Protein AF-A0A0B0PRH5-F1 (afdb_monomer_lite)

pLDDT: mean 79.66, std 18.29, range [41.34, 98.12]

Secondary structure (DSSP, 8-state):
--HHHHHHHHHHHHHHHHHHHHHTT-TT--HHHHHHHHHHHHT-S--TT----SS--------S-S-TTS----HHHHHHHHHHHHHHHHHHHHHHHHHHHHHHHHHHHHHHHHHHHHHHHHHHHHHHHHHHHHHHHHHHHHHHHHHHHHHHHHHHHHHHTSPP-

Foldseek 3Di:
DVPVVVVLVVQLVVQLVVVVVVCVVPVPDDPVVSSQVSCCVSVNHDDPDDDPPPDDDDDPDDPDDDDPPPPPDPPVRVVVVVVVVVVVVVVVVVVVVVVVVVVVVVVVVVVVVVVVVVVVVVVVVVVVVVVVVVVVVVVVVVVVVVVVVVVVVVVVVVVVPDDDD

Radius of gyration: 54.17 Å; chains: 1; bounding box: 124×25×140 Å

Sequence (165 aa):
MTSEAGEIMERLKEKKAEYEATASTDSSVNHEDINNRIINKVLGPERYGRVQFQGSGVTPTQYFGSSSQQYMPSGSQAQAEVQRLRDHLAQMQASTVEQIAEVQRKYEELQQQLLADAAEREAAAAMREAAAAAREAEQSRKYDELQLQLQQMMKMFQQSQQPPS

Structure (mmCIF, N/CA/C/O backbone):
data_AF-A0A0B0PRH5-F1
#
_entry.id   AF-A0A0B0PRH5-F1
#
loop_
_atom_site.group_PDB
_atom_site.id
_atom_site.type_symbol
_atom_site.label_atom_id
_atom_site.label_alt_id
_atom_site.label_comp_id
_atom_site.label_asym_id
_atom_site.label_entity_id
_atom_site.label_seq_id
_atom_site.pdbx_PDB_ins_code
_atom_site.Cartn_x
_atom_site.Cartn_y
_atom_site.Cartn_z
_atom_site.occupancy
_atom_site.B_iso_or_equiv
_atom_site.auth_seq_id
_atom_site.auth_comp_id
_atom_site.auth_asym_id
_atom_site.auth_atom_id
_atom_site.pdbx_PDB_model_num
ATOM 1 N N . MET A 1 1 ? 68.713 10.891 -42.786 1.00 51.22 1 MET A N 1
ATOM 2 C CA . MET A 1 1 ? 67.467 10.276 -42.271 1.00 51.22 1 MET A CA 1
ATOM 3 C C . MET A 1 1 ? 66.191 10.838 -42.922 1.00 51.22 1 MET A C 1
ATOM 5 O O . MET A 1 1 ? 65.131 10.299 -42.661 1.00 51.22 1 MET A O 1
ATOM 9 N N . THR A 1 2 ? 66.244 11.875 -43.776 1.00 53.38 2 THR A N 1
ATOM 10 C CA . THR A 1 2 ? 65.051 12.517 -44.385 1.00 53.38 2 THR A CA 1
ATOM 11 C C . THR A 1 2 ? 64.775 12.140 -45.849 1.00 53.38 2 THR A C 1
ATOM 13 O O . THR A 1 2 ? 63.692 12.435 -46.343 1.00 53.38 2 THR A O 1
ATOM 16 N N . SER A 1 3 ? 65.716 11.486 -46.544 1.00 65.94 3 SER A N 1
ATOM 17 C CA . SER A 1 3 ? 65.590 11.180 -47.983 1.00 65.94 3 SER A CA 1
ATOM 18 C C . SER A 1 3 ? 64.510 10.135 -48.283 1.00 65.94 3 SER A C 1
ATOM 20 O O . SER A 1 3 ? 63.739 10.305 -49.216 1.00 65.94 3 SER A O 1
ATOM 22 N N . GLU A 1 4 ? 64.412 9.087 -47.461 1.00 68.50 4 GLU A N 1
ATOM 23 C CA . GLU A 1 4 ? 63.502 7.954 -47.692 1.00 68.50 4 GLU A CA 1
ATOM 24 C C . GLU A 1 4 ? 62.030 8.334 -47.460 1.00 68.50 4 GLU A C 1
ATOM 26 O O . GLU A 1 4 ? 61.153 8.007 -48.256 1.00 68.50 4 GLU A O 1
ATOM 31 N N . ALA A 1 5 ? 61.753 9.121 -46.415 1.00 69.19 5 ALA A N 1
ATOM 32 C CA . ALA A 1 5 ? 60.414 9.655 -46.170 1.00 69.19 5 ALA A CA 1
ATOM 33 C C . ALA A 1 5 ? 59.981 10.667 -47.250 1.00 69.19 5 ALA A C 1
ATOM 35 O O . ALA A 1 5 ? 58.802 10.723 -47.601 1.00 69.19 5 ALA A O 1
ATOM 36 N N . GLY A 1 6 ? 60.928 11.446 -47.791 1.00 76.94 6 GLY A N 1
ATOM 37 C CA . GLY A 1 6 ? 60.679 12.363 -48.907 1.00 76.94 6 GLY A CA 1
ATOM 38 C C . GLY A 1 6 ? 60.303 11.626 -50.194 1.00 76.94 6 GLY A C 1
ATOM 39 O O . GLY A 1 6 ? 59.299 11.964 -50.817 1.00 76.94 6 GLY A O 1
ATOM 40 N N . GLU A 1 7 ? 61.039 10.566 -50.528 1.00 80.69 7 GLU A N 1
ATOM 41 C CA . GLU A 1 7 ? 60.797 9.734 -51.713 1.00 80.69 7 GLU A CA 1
ATOM 42 C C . GLU A 1 7 ? 59.443 9.005 -51.644 1.00 80.69 7 GLU A C 1
ATOM 44 O O . GLU A 1 7 ? 58.685 8.968 -52.615 1.00 80.69 7 GLU A O 1
ATOM 49 N N . ILE A 1 8 ? 59.070 8.488 -50.469 1.00 79.94 8 ILE A N 1
ATOM 50 C CA . ILE A 1 8 ? 57.752 7.870 -50.247 1.00 79.94 8 ILE A CA 1
ATOM 51 C C . ILE A 1 8 ? 56.623 8.893 -50.430 1.00 79.94 8 ILE A C 1
ATOM 53 O O . ILE A 1 8 ? 55.601 8.587 -51.051 1.00 79.94 8 ILE A O 1
ATOM 57 N N . MET A 1 9 ? 56.793 10.113 -49.915 1.00 82.00 9 MET A N 1
ATOM 58 C CA . MET A 1 9 ? 55.793 11.173 -50.052 1.00 82.00 9 MET A CA 1
ATOM 59 C C . MET A 1 9 ? 55.612 11.606 -51.513 1.00 82.00 9 MET A C 1
ATOM 61 O O . MET A 1 9 ? 54.488 11.883 -51.937 1.00 82.00 9 MET A O 1
ATOM 65 N N . GLU A 1 10 ? 56.694 11.636 -52.290 1.00 84.50 10 GLU A N 1
ATOM 66 C CA . GLU A 1 10 ? 56.662 11.945 -53.720 1.00 84.50 10 GLU A CA 1
ATOM 67 C C . GLU A 1 10 ? 55.928 10.854 -54.513 1.00 84.50 10 GLU A C 1
ATOM 69 O O . GLU A 1 10 ? 54.999 11.159 -55.262 1.00 84.50 10 GLU A O 1
ATOM 74 N N . ARG A 1 11 ? 56.212 9.574 -54.234 1.00 84.94 11 ARG A N 1
ATOM 75 C CA . ARG A 1 11 ? 55.516 8.428 -54.853 1.00 84.94 11 ARG A CA 1
ATOM 76 C C . ARG A 1 11 ? 54.023 8.375 -54.524 1.00 84.94 11 ARG A C 1
ATOM 78 O O . ARG A 1 11 ? 53.219 7.976 -55.368 1.00 84.94 11 ARG A O 1
ATOM 85 N N . LEU A 1 12 ? 53.628 8.777 -53.314 1.00 83.75 12 LEU A N 1
ATOM 86 C CA . LEU A 1 12 ? 52.215 8.897 -52.937 1.00 83.75 12 LEU A CA 1
ATOM 87 C C . LEU A 1 12 ? 51.513 10.011 -53.726 1.00 83.75 12 LEU A C 1
ATOM 89 O O . LEU A 1 12 ? 50.393 9.806 -54.194 1.00 83.75 12 LEU A O 1
ATOM 93 N N . LYS A 1 13 ? 52.165 11.168 -53.908 1.00 83.62 13 LYS A N 1
ATOM 94 C CA . LYS A 1 13 ? 51.623 12.284 -54.702 1.00 83.62 13 LYS A CA 1
ATOM 95 C C . LYS A 1 13 ? 51.498 11.929 -56.183 1.00 83.62 13 LYS A C 1
ATOM 97 O O . LYS A 1 13 ? 50.465 12.221 -56.780 1.00 83.62 13 LYS A O 1
ATOM 102 N N . GLU A 1 14 ? 52.499 11.262 -56.750 1.00 84.88 14 GLU A N 1
ATOM 103 C CA . GLU A 1 14 ? 52.479 10.797 -58.141 1.00 84.88 14 GLU A CA 1
ATOM 104 C C . GLU A 1 14 ? 51.341 9.792 -58.377 1.00 84.88 14 GLU A C 1
ATOM 106 O O . GLU A 1 14 ? 50.519 9.974 -59.276 1.00 84.88 14 GLU A O 1
ATOM 111 N N . LYS A 1 15 ? 51.210 8.777 -57.508 1.00 83.88 15 LYS A N 1
ATOM 112 C CA . LYS A 1 15 ? 50.121 7.794 -57.618 1.00 83.88 15 LYS A CA 1
ATOM 113 C C . LYS A 1 15 ? 48.742 8.411 -57.409 1.00 83.88 15 LYS A C 1
ATOM 115 O O . LYS A 1 15 ? 47.793 7.978 -58.056 1.00 83.88 15 LYS A O 1
ATOM 120 N N . LYS A 1 16 ? 48.613 9.430 -56.558 1.00 82.81 16 LYS A N 1
ATOM 121 C CA . LYS A 1 16 ? 47.354 10.169 -56.388 1.00 82.81 16 LYS A CA 1
ATOM 122 C C . LYS A 1 16 ? 46.905 10.840 -57.687 1.00 82.81 16 LYS A C 1
ATOM 124 O O . LYS A 1 16 ? 45.747 10.684 -58.056 1.00 82.81 16 LYS A O 1
ATOM 129 N N . ALA A 1 17 ? 47.818 11.485 -58.413 1.00 82.38 17 ALA A N 1
ATOM 130 C CA . ALA A 1 17 ? 47.504 12.108 -59.700 1.00 82.38 17 ALA A CA 1
ATOM 131 C C . ALA A 1 17 ? 47.090 11.079 -60.776 1.00 82.38 17 ALA A C 1
ATOM 133 O O . ALA A 1 17 ? 46.150 11.315 -61.532 1.00 82.38 17 ALA A O 1
ATOM 134 N N . GLU A 1 18 ? 47.740 9.911 -60.814 1.00 78.38 18 GLU A N 1
ATOM 135 C CA . GLU A 1 18 ? 47.406 8.812 -61.739 1.00 78.38 18 GLU A CA 1
ATOM 136 C C . GLU A 1 18 ? 46.006 8.221 -61.473 1.00 78.38 18 GLU A C 1
ATOM 138 O O . GLU A 1 18 ? 45.242 7.949 -62.403 1.00 78.38 18 GLU A O 1
ATOM 143 N N . TYR A 1 19 ? 45.636 8.048 -60.199 1.00 72.00 19 TYR A N 1
ATOM 144 C CA . TYR A 1 19 ? 44.322 7.520 -59.826 1.00 72.00 19 TYR A CA 1
ATOM 145 C C . TYR A 1 19 ? 43.194 8.558 -59.933 1.00 72.00 19 TYR A C 1
ATOM 147 O O . TYR A 1 19 ? 42.088 8.190 -60.317 1.00 72.00 19 TYR A O 1
ATOM 155 N N . GLU A 1 20 ? 43.447 9.845 -59.677 1.00 73.50 20 GLU A N 1
ATOM 156 C CA . GLU A 1 20 ? 42.459 10.915 -59.906 1.00 73.50 20 GLU A CA 1
ATOM 157 C C . GLU A 1 20 ? 42.105 11.055 -61.398 1.00 73.50 20 GLU A C 1
ATOM 159 O O . GLU A 1 20 ? 40.932 11.204 -61.744 1.00 73.50 20 GLU A O 1
ATOM 164 N N . ALA A 1 21 ? 43.085 10.904 -62.299 1.00 72.62 21 ALA A N 1
ATOM 165 C CA . ALA A 1 21 ? 42.848 10.926 -63.745 1.00 72.62 21 ALA A CA 1
ATOM 166 C C . ALA A 1 21 ? 41.985 9.741 -64.233 1.00 72.62 21 ALA A C 1
ATOM 168 O O . ALA A 1 21 ? 41.164 9.895 -65.139 1.00 72.62 21 ALA A O 1
ATOM 169 N N . THR A 1 22 ? 42.128 8.562 -63.617 1.00 65.06 22 THR A N 1
ATOM 170 C CA . THR A 1 22 ? 41.362 7.353 -63.984 1.00 65.06 22 THR A CA 1
ATOM 171 C C . THR A 1 22 ? 39.989 7.287 -63.313 1.00 65.06 22 THR A C 1
ATOM 173 O O . THR A 1 22 ? 39.023 6.885 -63.958 1.00 65.06 22 THR A O 1
ATOM 176 N N . ALA A 1 23 ? 39.854 7.769 -62.075 1.00 61.00 23 ALA A N 1
ATOM 177 C CA . ALA A 1 23 ? 38.562 7.929 -61.404 1.00 61.00 23 ALA A CA 1
ATOM 178 C C . ALA A 1 23 ? 37.658 8.955 -62.107 1.00 61.00 23 ALA A C 1
ATOM 180 O O . ALA A 1 23 ? 36.439 8.815 -62.094 1.00 61.00 23 ALA A O 1
ATOM 181 N N . SER A 1 24 ? 38.241 9.948 -62.792 1.00 60.00 24 SER A N 1
ATOM 182 C CA . SER A 1 24 ? 37.481 10.859 -63.658 1.00 60.00 24 SER A CA 1
ATOM 183 C C . SER A 1 24 ? 36.869 10.166 -64.888 1.00 60.00 24 SER A C 1
ATOM 185 O O . SER A 1 24 ? 35.995 10.753 -65.523 1.00 60.00 24 SER A O 1
ATOM 187 N N . THR A 1 25 ? 37.325 8.958 -65.248 1.00 62.91 25 THR A N 1
ATOM 188 C CA . THR A 1 25 ? 36.845 8.198 -66.418 1.00 62.91 25 THR A CA 1
ATOM 189 C C . THR A 1 25 ? 35.838 7.104 -66.037 1.00 62.91 25 THR A C 1
ATOM 191 O O . THR A 1 25 ? 34.958 6.796 -66.836 1.00 62.91 25 THR A O 1
ATOM 194 N N . ASP A 1 26 ? 35.926 6.542 -64.827 1.00 54.47 26 ASP A N 1
ATOM 195 C CA . ASP A 1 26 ? 35.078 5.436 -64.362 1.00 54.47 26 ASP A CA 1
ATOM 196 C C . ASP A 1 26 ? 34.272 5.877 -63.125 1.00 54.47 26 ASP A C 1
ATOM 198 O O . ASP A 1 26 ? 34.783 5.926 -62.005 1.00 54.47 26 ASP A O 1
ATOM 202 N N . SER A 1 27 ? 33.007 6.269 -63.325 1.00 57.69 27 SER A N 1
ATOM 203 C CA . SER A 1 27 ? 32.191 6.983 -62.323 1.00 57.69 27 SER A CA 1
ATOM 204 C C . SER A 1 27 ? 31.715 6.121 -61.140 1.00 57.69 27 SER A C 1
ATOM 206 O O . SER A 1 27 ? 30.794 6.518 -60.425 1.00 57.69 27 SER A O 1
ATOM 208 N N . SER A 1 28 ? 32.277 4.926 -60.956 1.00 58.56 28 SER A N 1
ATOM 209 C CA . SER A 1 28 ? 31.867 3.944 -59.945 1.00 58.56 28 SER A CA 1
ATOM 210 C C . SER A 1 28 ? 32.889 3.730 -58.826 1.00 58.56 28 SER A C 1
ATOM 212 O O . SER A 1 28 ? 32.718 2.821 -58.016 1.00 58.56 28 SER A O 1
ATOM 214 N N . VAL A 1 29 ? 33.961 4.524 -58.768 1.00 55.94 29 VAL A N 1
ATOM 215 C CA . VAL A 1 29 ? 35.004 4.381 -57.742 1.00 55.94 29 VAL A CA 1
ATOM 216 C C . VAL A 1 29 ? 34.806 5.427 -56.636 1.00 55.94 29 VAL A C 1
ATOM 218 O O . VAL A 1 29 ? 34.979 6.622 -56.869 1.00 55.94 29 VAL A O 1
ATOM 221 N N . ASN A 1 30 ? 34.452 4.981 -55.423 1.00 59.84 30 ASN A N 1
ATOM 222 C CA . ASN A 1 30 ? 34.337 5.835 -54.232 1.00 59.84 30 ASN A CA 1
ATOM 223 C C . ASN A 1 30 ? 35.686 6.497 -53.899 1.00 59.84 30 ASN A C 1
ATOM 225 O O . ASN A 1 30 ? 36.723 5.833 -53.852 1.00 59.84 30 ASN A O 1
ATOM 229 N N . HIS A 1 31 ? 35.676 7.805 -53.638 1.00 56.69 31 HIS A N 1
ATOM 230 C CA . HIS A 1 31 ? 36.891 8.594 -53.407 1.00 56.69 31 HIS A CA 1
ATOM 231 C C . HIS A 1 31 ? 37.656 8.168 -52.135 1.00 56.69 31 HIS A C 1
ATOM 233 O O . HIS A 1 31 ? 38.890 8.192 -52.132 1.00 56.69 31 HIS A O 1
ATOM 239 N N . GLU A 1 32 ? 36.968 7.711 -51.077 1.00 59.59 32 GLU A N 1
ATOM 240 C CA . GLU A 1 32 ? 37.616 7.168 -49.872 1.00 59.59 32 GLU A CA 1
ATOM 241 C C . GLU A 1 32 ? 38.418 5.875 -50.136 1.00 59.59 32 GLU A C 1
ATOM 243 O O . GLU A 1 32 ? 39.483 5.681 -49.540 1.00 59.59 32 GLU A O 1
ATOM 248 N N . ASP A 1 33 ? 37.984 5.022 -51.071 1.00 66.12 33 ASP A N 1
ATOM 249 C CA . ASP A 1 33 ? 38.682 3.771 -51.410 1.00 66.12 33 ASP A CA 1
ATOM 250 C C . ASP A 1 33 ? 39.988 4.023 -52.179 1.00 66.12 33 ASP A C 1
ATOM 252 O O . ASP A 1 33 ? 40.942 3.241 -52.089 1.00 66.12 33 ASP A O 1
ATOM 256 N N . ILE A 1 34 ? 40.070 5.144 -52.906 1.00 67.56 34 ILE A N 1
ATOM 257 C CA . ILE A 1 34 ? 41.241 5.522 -53.708 1.00 67.56 34 ILE A CA 1
ATOM 258 C C . ILE A 1 34 ? 42.449 5.791 -52.808 1.00 67.56 34 ILE A C 1
ATOM 260 O O . ILE A 1 34 ? 43.534 5.268 -53.067 1.00 67.56 34 ILE A O 1
ATOM 264 N N . ASN A 1 35 ? 42.270 6.535 -51.715 1.00 70.88 35 ASN A N 1
ATOM 265 C CA . ASN A 1 35 ? 43.364 6.843 -50.789 1.00 70.88 35 ASN A CA 1
ATOM 266 C C . ASN A 1 35 ? 43.909 5.575 -50.116 1.00 70.88 35 ASN A C 1
ATOM 268 O O . ASN A 1 35 ? 45.124 5.365 -50.082 1.00 70.88 35 ASN A O 1
ATOM 272 N N . ASN A 1 36 ? 43.023 4.678 -49.675 1.00 72.69 36 ASN A N 1
ATOM 273 C CA . ASN A 1 36 ? 43.408 3.393 -49.085 1.00 72.69 36 ASN A CA 1
ATOM 274 C C . ASN A 1 36 ? 44.137 2.496 -50.098 1.00 72.69 36 ASN A C 1
ATOM 276 O O . ASN A 1 36 ? 45.129 1.839 -49.772 1.00 72.69 36 ASN A O 1
ATOM 280 N N . ARG A 1 37 ? 43.702 2.506 -51.363 1.00 72.25 37 ARG A N 1
ATOM 281 C CA . ARG A 1 37 ? 44.371 1.789 -52.454 1.00 72.25 37 ARG A CA 1
ATOM 282 C C . ARG A 1 37 ? 45.760 2.353 -52.756 1.00 72.25 37 ARG A C 1
ATOM 284 O O . ARG A 1 37 ? 46.690 1.570 -52.954 1.00 72.25 37 ARG A O 1
ATOM 291 N N . ILE A 1 38 ? 45.914 3.678 -52.783 1.00 76.69 38 ILE A N 1
ATOM 292 C CA . ILE A 1 38 ? 47.203 4.351 -53.005 1.00 76.69 38 ILE A CA 1
ATOM 293 C C . ILE A 1 38 ? 48.181 3.996 -51.880 1.00 76.69 38 ILE A C 1
ATOM 295 O O . ILE A 1 38 ? 49.299 3.558 -52.161 1.00 76.69 38 ILE A O 1
ATOM 299 N N . ILE A 1 39 ? 47.739 4.098 -50.624 1.00 71.88 39 ILE A N 1
ATOM 300 C CA . ILE A 1 39 ? 48.533 3.744 -49.440 1.00 71.88 39 ILE A CA 1
ATOM 301 C C . ILE A 1 39 ? 48.978 2.281 -49.517 1.00 71.88 39 ILE A C 1
ATOM 303 O O . ILE A 1 39 ? 50.173 2.007 -49.449 1.00 71.88 39 ILE A O 1
ATOM 307 N N . ASN A 1 40 ? 48.066 1.347 -49.798 1.00 69.38 40 ASN A N 1
ATOM 308 C CA . ASN A 1 40 ? 48.409 -0.072 -49.919 1.00 69.38 40 ASN A CA 1
ATOM 309 C C . ASN A 1 40 ? 49.360 -0.381 -51.088 1.00 69.38 40 ASN A C 1
ATOM 311 O O . ASN A 1 40 ? 50.115 -1.353 -51.033 1.00 69.38 40 ASN A O 1
ATOM 315 N N . LYS A 1 41 ? 49.339 0.412 -52.166 1.00 75.50 41 LYS A N 1
ATOM 316 C CA . LYS A 1 41 ? 50.209 0.201 -53.332 1.00 75.50 41 LYS A CA 1
ATOM 317 C C . LYS A 1 41 ? 51.630 0.719 -53.106 1.00 75.50 41 LYS A C 1
ATOM 319 O O . LYS A 1 41 ? 52.564 0.130 -53.647 1.00 75.50 41 LYS A O 1
ATOM 324 N N . VAL A 1 42 ? 51.781 1.805 -52.346 1.00 76.06 42 VAL A N 1
ATOM 325 C CA . VAL A 1 42 ? 53.084 2.427 -52.061 1.00 76.06 42 VAL A CA 1
ATOM 326 C C . VAL A 1 42 ? 53.716 1.857 -50.789 1.00 76.06 42 VAL A C 1
ATOM 328 O O . VAL A 1 42 ? 54.894 1.513 -50.808 1.00 76.06 42 VAL A O 1
ATOM 331 N N . LEU A 1 43 ? 52.939 1.721 -49.712 1.00 74.06 43 LEU A N 1
ATOM 332 C CA . LEU A 1 43 ? 53.394 1.285 -48.384 1.00 74.06 43 LEU A CA 1
ATOM 333 C C . LEU A 1 43 ? 53.122 -0.203 -48.097 1.00 74.06 43 LEU A C 1
ATOM 335 O O . LEU A 1 43 ? 53.659 -0.755 -47.139 1.00 74.06 43 LEU A O 1
ATOM 339 N N . GLY A 1 44 ? 52.339 -0.872 -48.947 1.00 67.75 44 GLY A N 1
ATOM 340 C CA . GLY A 1 44 ? 51.907 -2.258 -48.754 1.00 67.75 44 GLY A CA 1
ATOM 341 C C . GLY A 1 44 ? 50.609 -2.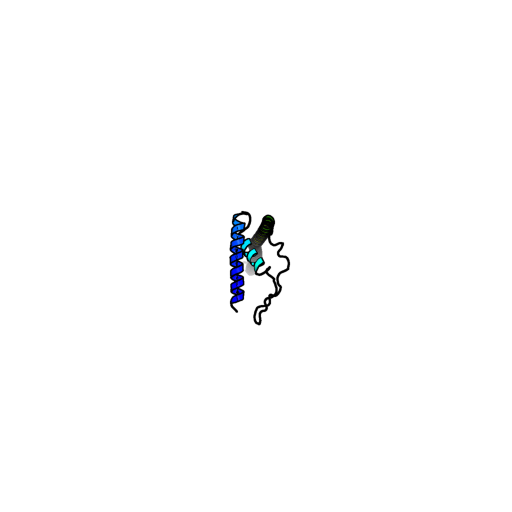368 -47.938 1.00 67.75 44 GLY A C 1
ATOM 342 O O . GLY A 1 44 ? 50.234 -1.413 -47.263 1.00 67.75 44 GLY A O 1
ATOM 343 N N . PRO A 1 45 ? 49.907 -3.521 -47.984 1.00 64.50 45 PRO A N 1
ATOM 344 C CA . PRO A 1 45 ? 48.723 -3.763 -47.161 1.00 64.50 45 PRO A CA 1
ATOM 345 C C . PRO A 1 45 ? 49.039 -3.566 -45.682 1.00 64.50 45 PRO A C 1
ATOM 347 O O . PRO A 1 45 ? 50.089 -4.032 -45.232 1.00 64.50 45 PRO A O 1
ATOM 350 N N . GLU A 1 46 ? 48.134 -2.937 -44.935 1.00 55.97 46 GLU A N 1
ATOM 351 C CA . GLU A 1 46 ? 48.275 -2.721 -43.495 1.00 55.97 46 GLU A CA 1
ATOM 352 C C . GLU A 1 46 ? 48.517 -4.060 -42.774 1.00 55.97 46 GLU A C 1
ATOM 354 O O . GLU A 1 46 ? 47.622 -4.886 -42.576 1.00 55.97 46 GLU A O 1
ATOM 359 N N . ARG A 1 47 ? 49.785 -4.332 -42.444 1.00 53.53 47 ARG A N 1
ATOM 360 C CA . ARG A 1 47 ? 50.185 -5.573 -41.783 1.00 53.53 47 ARG A CA 1
ATOM 361 C C . ARG A 1 47 ? 49.982 -5.399 -40.290 1.00 53.53 47 ARG A C 1
ATOM 363 O O . ARG A 1 47 ? 50.904 -5.016 -39.571 1.00 53.53 47 ARG A O 1
ATOM 370 N N . TYR A 1 48 ? 48.773 -5.704 -39.830 1.00 50.12 48 TYR A N 1
ATOM 371 C CA . TYR A 1 48 ? 48.496 -5.918 -38.414 1.00 50.12 48 TYR A CA 1
ATOM 372 C C . TYR A 1 48 ? 49.608 -6.782 -37.789 1.00 50.12 48 TYR A C 1
ATOM 374 O O . TYR A 1 48 ? 49.847 -7.910 -38.223 1.00 50.12 48 TYR A O 1
ATOM 382 N N . GLY A 1 49 ? 50.300 -6.249 -36.774 1.00 48.47 49 GLY A N 1
ATOM 383 C CA . GLY A 1 49 ? 51.097 -7.066 -35.855 1.00 48.47 49 GLY A CA 1
ATOM 384 C C . GLY A 1 49 ? 52.619 -6.901 -35.825 1.00 48.47 49 GLY A C 1
ATOM 385 O O . GLY A 1 49 ? 53.266 -7.767 -35.242 1.00 48.47 49 GLY A O 1
ATOM 386 N N . ARG A 1 50 ? 53.233 -5.833 -36.356 1.00 51.12 50 ARG A N 1
ATOM 387 C CA . ARG A 1 50 ? 54.614 -5.472 -35.954 1.00 51.12 50 ARG A CA 1
ATOM 388 C C . ARG A 1 50 ? 54.805 -3.963 -35.847 1.00 51.12 50 ARG A C 1
ATOM 390 O O . ARG A 1 50 ? 55.171 -3.315 -36.819 1.00 51.12 50 ARG A O 1
ATOM 397 N N . VAL A 1 51 ? 54.657 -3.437 -34.635 1.00 46.44 51 VAL A N 1
ATOM 398 C CA . VAL A 1 51 ? 55.368 -2.220 -34.237 1.00 46.44 51 VAL A CA 1
ATOM 399 C C . VAL A 1 51 ? 56.500 -2.656 -33.318 1.00 46.44 51 VAL A C 1
ATOM 401 O O . VAL A 1 51 ? 56.253 -3.190 -32.238 1.00 46.44 51 VAL A O 1
ATOM 404 N N . GLN A 1 52 ? 57.747 -2.480 -33.756 1.00 49.16 52 GLN A N 1
ATOM 405 C CA . GLN A 1 52 ? 58.882 -2.515 -32.839 1.00 49.16 52 GLN A CA 1
ATOM 406 C C . GLN A 1 52 ? 58.829 -1.232 -32.008 1.00 49.16 52 GLN A C 1
ATOM 408 O O . GLN A 1 52 ? 59.456 -0.235 -32.349 1.00 49.16 52 GLN A O 1
ATOM 413 N N . PHE A 1 53 ? 58.048 -1.233 -30.931 1.00 41.34 53 PHE A N 1
ATOM 414 C CA . PHE A 1 53 ? 58.264 -0.265 -29.867 1.00 41.34 53 PHE A CA 1
ATOM 415 C C . PHE A 1 53 ? 59.475 -0.754 -29.069 1.00 41.34 53 PHE A C 1
ATOM 417 O O . PHE A 1 53 ? 59.378 -1.720 -28.312 1.00 41.34 53 PHE A O 1
ATOM 424 N N . GLN A 1 54 ? 60.630 -0.099 -29.224 1.00 55.62 54 GLN A N 1
ATOM 425 C CA . GLN A 1 54 ? 61.563 -0.050 -28.102 1.00 55.62 54 GLN A CA 1
ATOM 426 C C . GLN A 1 54 ? 60.860 0.720 -26.980 1.00 55.62 54 GLN A C 1
ATOM 428 O O . GLN A 1 54 ? 60.798 1.940 -27.026 1.00 55.62 54 GLN A O 1
ATOM 433 N N . GLY A 1 55 ? 60.320 -0.016 -26.007 1.00 56.19 55 GLY A N 1
ATOM 434 C CA . GLY A 1 55 ? 59.947 0.492 -24.687 1.00 56.19 55 GLY A CA 1
ATOM 435 C C . GLY A 1 55 ? 58.687 1.367 -24.622 1.00 56.19 55 GLY A C 1
ATOM 436 O O . GLY A 1 55 ? 58.636 2.459 -25.167 1.00 56.19 55 GLY A O 1
ATOM 437 N N . SER A 1 56 ? 57.715 0.916 -23.822 1.00 55.47 56 SER A N 1
ATOM 438 C CA . SER A 1 56 ? 56.557 1.679 -23.317 1.00 55.47 56 SER A CA 1
ATOM 439 C C . SER A 1 56 ? 55.399 1.942 -24.296 1.00 55.47 56 SER A C 1
ATOM 441 O O . SER A 1 56 ? 55.068 3.083 -24.612 1.00 55.47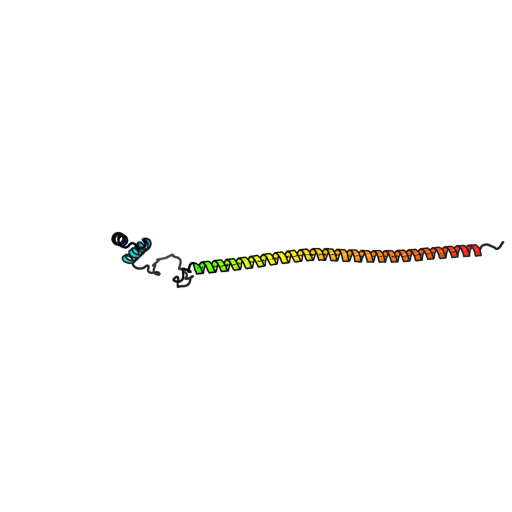 56 SER A O 1
ATOM 443 N N . GLY A 1 57 ? 54.692 0.875 -24.673 1.00 54.72 57 GLY A N 1
ATOM 444 C CA . GLY A 1 57 ? 53.331 0.937 -25.213 1.00 54.72 57 GLY A CA 1
ATOM 445 C C . GLY A 1 57 ? 52.496 -0.228 -24.678 1.00 54.72 57 GLY A C 1
ATOM 446 O O . GLY A 1 57 ? 53.026 -1.319 -24.473 1.00 54.72 57 GLY A O 1
ATOM 447 N N . VAL A 1 58 ? 51.214 0.019 -24.398 1.00 42.12 58 VAL A N 1
ATOM 448 C CA . VAL A 1 58 ? 50.289 -0.950 -23.788 1.00 42.12 58 VAL A CA 1
ATOM 449 C C . VAL A 1 58 ? 50.149 -2.171 -24.695 1.00 42.12 58 VAL A C 1
ATOM 451 O O . VAL A 1 58 ? 49.791 -2.039 -25.863 1.00 42.12 58 VAL A O 1
ATOM 454 N N . THR A 1 59 ? 50.421 -3.361 -24.161 1.00 49.91 59 THR A N 1
ATOM 455 C CA . THR A 1 59 ? 50.097 -4.638 -24.805 1.00 49.91 59 THR A CA 1
ATOM 456 C C . THR A 1 59 ? 48.609 -4.653 -25.150 1.00 49.91 59 THR A C 1
ATOM 458 O O . THR A 1 59 ? 47.796 -4.560 -24.226 1.00 49.91 59 THR A O 1
ATOM 461 N N . PRO A 1 60 ? 48.215 -4.791 -26.429 1.00 45.66 60 PRO A N 1
ATOM 462 C CA . PRO A 1 60 ? 46.826 -5.041 -26.771 1.00 45.66 60 PRO A CA 1
ATOM 463 C C . PRO A 1 60 ? 46.479 -6.442 -26.267 1.00 45.66 60 PRO A C 1
ATOM 465 O O . PRO A 1 60 ? 46.755 -7.450 -26.918 1.00 45.66 60 PRO A O 1
ATOM 468 N N . THR A 1 61 ? 45.935 -6.517 -25.056 1.00 47.19 61 THR A N 1
ATOM 469 C CA . THR A 1 61 ? 45.288 -7.722 -24.554 1.00 47.19 61 THR A CA 1
ATOM 470 C C . THR A 1 61 ? 44.203 -8.085 -25.556 1.00 47.19 61 THR A C 1
ATOM 472 O O . THR A 1 61 ? 43.324 -7.276 -25.853 1.00 47.19 61 THR A O 1
ATOM 475 N N . GLN A 1 62 ? 44.286 -9.290 -26.114 1.00 53.00 62 GLN A N 1
ATOM 476 C CA . GLN A 1 62 ? 43.224 -9.837 -26.944 1.00 53.00 62 GLN A CA 1
ATOM 477 C C . GLN A 1 62 ? 41.957 -9.947 -26.098 1.00 53.00 62 GLN A C 1
ATOM 479 O O . GLN A 1 62 ? 41.816 -10.853 -25.280 1.00 53.00 62 GLN A O 1
ATOM 484 N N . TYR A 1 63 ? 41.042 -9.004 -26.287 1.00 45.50 63 TYR A N 1
ATOM 485 C CA . TYR A 1 63 ? 39.686 -9.099 -25.775 1.00 45.50 63 TYR A CA 1
ATOM 486 C C . TYR A 1 63 ? 38.719 -8.467 -26.774 1.00 45.50 63 TYR A C 1
ATOM 488 O O . TYR A 1 63 ? 38.193 -7.387 -26.547 1.00 45.50 63 TYR A O 1
ATOM 496 N N . PHE A 1 64 ? 38.559 -9.114 -27.927 1.00 45.22 64 PHE A N 1
ATOM 497 C CA . PHE A 1 64 ? 37.259 -9.394 -28.542 1.00 45.22 64 PHE A CA 1
ATOM 498 C C . PHE A 1 64 ? 37.476 -10.297 -29.763 1.00 45.22 64 PHE A C 1
ATOM 500 O O . PHE A 1 64 ? 38.464 -10.162 -30.483 1.00 45.22 64 PHE A O 1
ATOM 507 N N . GLY A 1 65 ? 36.586 -11.274 -29.926 1.00 48.19 65 GLY A N 1
ATOM 508 C CA . GLY A 1 65 ? 36.727 -12.409 -30.831 1.00 48.19 65 GLY A CA 1
ATOM 509 C C . GLY A 1 65 ? 37.001 -12.047 -32.290 1.00 48.19 65 GLY A C 1
ATOM 510 O O . GLY A 1 65 ? 36.474 -11.090 -32.850 1.00 48.19 65 GLY A O 1
ATOM 511 N N . SER A 1 66 ? 37.831 -12.878 -32.909 1.00 48.56 66 SER A N 1
ATOM 512 C CA . SER A 1 66 ? 38.064 -12.930 -34.344 1.00 48.56 66 SER A CA 1
ATOM 513 C C . SER A 1 66 ? 36.753 -13.064 -35.141 1.00 48.56 66 SER A C 1
ATOM 515 O O . SER A 1 66 ? 35.833 -13.756 -34.712 1.00 48.56 66 SER A O 1
ATOM 517 N N . SER A 1 67 ? 36.747 -12.474 -36.347 1.00 44.34 67 SER A N 1
ATOM 518 C CA . SER A 1 67 ? 35.699 -12.457 -37.396 1.00 44.34 67 SER A CA 1
ATOM 519 C C . SER A 1 67 ? 34.698 -11.281 -37.422 1.00 44.34 67 SER A C 1
ATOM 521 O O . SER A 1 67 ? 33.489 -11.458 -37.524 1.00 44.34 67 SER A O 1
ATOM 523 N N . SER A 1 68 ? 35.197 -10.045 -37.537 1.00 54.12 68 SER A N 1
ATOM 524 C CA . SER A 1 68 ? 34.401 -8.895 -38.025 1.00 54.12 68 SER A CA 1
ATOM 525 C C . SER A 1 68 ? 34.089 -8.948 -39.536 1.00 54.12 68 SER A C 1
ATOM 527 O O . SER A 1 68 ? 34.201 -7.941 -40.227 1.00 54.12 68 SER A O 1
ATOM 529 N N . GLN A 1 69 ? 33.692 -10.103 -40.078 1.00 48.59 69 GLN A N 1
ATOM 530 C CA . GLN A 1 69 ? 33.013 -10.168 -41.388 1.00 48.59 69 GLN A CA 1
ATOM 531 C C . GLN A 1 69 ? 31.504 -10.434 -41.267 1.00 48.59 69 GLN A C 1
ATOM 533 O O . GLN A 1 69 ? 30.814 -10.529 -42.274 1.00 48.59 69 GLN A O 1
ATOM 538 N N . GLN A 1 70 ? 30.961 -10.445 -40.047 1.00 51.72 70 GLN A N 1
ATOM 539 C CA . GLN A 1 70 ? 29.516 -10.391 -39.794 1.00 51.72 70 GLN A CA 1
ATOM 540 C C . GLN A 1 70 ? 29.109 -9.143 -39.001 1.00 51.72 70 GLN A C 1
ATOM 542 O O . GLN A 1 70 ? 28.225 -9.194 -38.154 1.00 51.72 70 GLN A O 1
ATOM 547 N N . TYR A 1 71 ? 29.733 -7.995 -39.281 1.00 52.28 71 TYR A N 1
ATOM 548 C CA . TYR A 1 71 ? 29.291 -6.714 -38.722 1.00 52.28 71 TYR A CA 1
ATOM 549 C C . TYR A 1 71 ? 28.739 -5.785 -39.801 1.00 52.28 71 TYR A C 1
ATOM 551 O O . TYR A 1 71 ? 29.239 -4.694 -40.039 1.00 52.28 71 TYR A O 1
ATOM 559 N N . MET A 1 72 ? 27.691 -6.262 -40.462 1.00 59.09 72 MET A N 1
ATOM 560 C CA . MET A 1 72 ? 26.554 -5.434 -40.844 1.00 59.09 72 MET A CA 1
ATOM 561 C C . MET A 1 72 ? 25.328 -6.321 -40.629 1.00 59.09 72 MET A C 1
ATOM 563 O O . MET A 1 72 ? 25.029 -7.138 -41.505 1.00 59.09 72 MET A O 1
ATOM 567 N N . PRO A 1 73 ? 24.636 -6.257 -39.474 1.00 55.12 73 PRO A N 1
ATOM 568 C CA . PRO A 1 73 ? 23.311 -6.851 -39.413 1.00 55.12 73 PRO A CA 1
ATOM 569 C C . PRO A 1 73 ? 22.510 -6.196 -40.538 1.00 55.12 73 PRO A C 1
ATOM 571 O O . PRO A 1 73 ? 22.514 -4.970 -40.679 1.00 55.12 73 PRO A O 1
ATOM 574 N N . SER A 1 74 ? 21.878 -7.002 -41.392 1.00 64.12 74 SER A N 1
ATOM 575 C CA . SER A 1 74 ? 20.977 -6.454 -42.411 1.00 64.12 74 SER A CA 1
ATOM 576 C C . SER A 1 74 ? 19.984 -5.525 -41.709 1.00 64.12 74 SER A C 1
ATOM 578 O O . SER A 1 74 ? 19.574 -5.831 -40.589 1.00 64.12 74 SER A O 1
ATOM 580 N N . GLY A 1 75 ? 19.597 -4.395 -42.311 1.00 67.25 75 GLY A N 1
ATOM 581 C CA . GLY A 1 75 ? 18.721 -3.416 -41.641 1.00 67.25 75 GLY A CA 1
ATOM 582 C C . GLY A 1 75 ? 17.463 -4.046 -41.015 1.00 67.25 75 GLY A C 1
ATOM 583 O O . GLY A 1 75 ? 17.038 -3.639 -39.936 1.00 67.25 75 GLY A O 1
ATOM 584 N N . SER A 1 76 ? 16.958 -5.123 -41.626 1.00 74.62 76 SER A N 1
ATOM 585 C CA . SER A 1 76 ? 15.875 -5.977 -41.125 1.00 74.62 76 SER A CA 1
ATOM 586 C C . SER A 1 76 ? 16.189 -6.726 -39.818 1.00 74.62 76 SER A C 1
ATOM 588 O O . SER A 1 76 ? 15.314 -6.846 -38.963 1.00 74.62 76 SER A O 1
ATOM 590 N N . GLN A 1 77 ? 17.418 -7.209 -39.622 1.00 79.00 77 GLN A N 1
ATOM 591 C CA . GLN A 1 77 ? 17.855 -7.891 -38.399 1.00 79.00 77 GLN A CA 1
ATOM 592 C C . GLN A 1 77 ? 17.951 -6.914 -37.222 1.00 79.00 77 GLN A C 1
ATOM 594 O O . GLN A 1 77 ? 17.421 -7.196 -36.149 1.00 79.00 77 GLN A O 1
ATOM 599 N N . ALA A 1 78 ? 18.544 -5.737 -37.441 1.00 80.50 78 ALA A N 1
ATOM 600 C CA . ALA A 1 78 ? 18.604 -4.689 -36.422 1.00 80.50 78 ALA A CA 1
ATOM 601 C C . ALA A 1 78 ? 17.194 -4.220 -36.008 1.00 80.50 78 ALA A C 1
ATOM 603 O O . ALA A 1 78 ? 16.918 -4.006 -34.829 1.00 80.50 78 ALA A O 1
ATOM 604 N N . GLN A 1 79 ? 16.265 -4.121 -36.964 1.00 85.56 79 GLN A N 1
ATOM 605 C CA . GLN A 1 79 ? 14.867 -3.770 -36.694 1.00 85.56 79 GLN A CA 1
ATOM 606 C C . GLN A 1 79 ? 14.123 -4.855 -35.902 1.00 85.56 79 GLN A C 1
ATOM 608 O O . GLN A 1 79 ? 13.376 -4.526 -34.980 1.00 85.56 79 GLN A O 1
ATOM 613 N N . ALA A 1 80 ? 14.347 -6.137 -36.206 1.00 89.00 80 ALA A N 1
ATOM 614 C CA . ALA A 1 80 ? 13.741 -7.245 -35.468 1.00 89.00 80 ALA A CA 1
ATOM 615 C C . ALA A 1 80 ? 14.214 -7.303 -34.003 1.00 89.00 80 ALA A C 1
ATOM 617 O O . ALA A 1 80 ? 13.415 -7.576 -33.107 1.00 89.00 80 ALA A O 1
ATOM 618 N N . GLU A 1 81 ? 15.489 -7.010 -33.738 1.00 89.69 81 GLU A N 1
ATOM 619 C CA . GLU A 1 81 ? 16.030 -6.944 -32.374 1.00 89.69 81 GLU A CA 1
ATOM 620 C C . GLU A 1 81 ? 15.473 -5.755 -31.585 1.00 89.69 81 GLU A C 1
ATOM 622 O O . GLU A 1 81 ? 15.043 -5.928 -30.444 1.00 89.69 81 GLU A O 1
ATOM 627 N N . VAL A 1 82 ? 15.381 -4.572 -32.203 1.00 93.06 82 VAL A N 1
ATOM 628 C CA . VAL A 1 82 ? 14.727 -3.405 -31.585 1.00 93.06 82 VAL A CA 1
ATOM 629 C C . VAL A 1 82 ? 13.269 -3.713 -31.244 1.00 93.06 82 VAL A C 1
ATOM 631 O O . VAL A 1 82 ? 12.802 -3.328 -30.173 1.00 93.06 82 VAL A O 1
ATOM 634 N N . GLN A 1 83 ? 12.551 -4.430 -32.114 1.00 94.44 83 GLN A N 1
ATOM 635 C CA . GLN A 1 83 ? 11.168 -4.808 -31.839 1.00 94.44 83 GLN A CA 1
ATOM 636 C C . GLN A 1 83 ? 11.066 -5.794 -30.669 1.00 94.44 83 GLN A C 1
ATOM 638 O O . GLN A 1 83 ? 10.288 -5.555 -29.753 1.00 94.44 83 GLN A O 1
ATOM 643 N N . ARG A 1 84 ? 11.914 -6.829 -30.620 1.00 95.19 84 ARG A N 1
ATOM 644 C CA . ARG A 1 84 ? 11.955 -7.764 -29.481 1.00 95.19 84 ARG A CA 1
ATOM 645 C C . ARG A 1 84 ? 12.255 -7.065 -28.157 1.00 95.19 84 ARG A C 1
ATOM 647 O O . ARG A 1 84 ? 11.657 -7.401 -27.139 1.00 95.19 84 ARG A O 1
ATOM 654 N N . LEU A 1 85 ? 13.162 -6.090 -28.164 1.00 96.69 85 LEU A N 1
ATOM 655 C CA . LEU A 1 85 ? 13.473 -5.296 -26.975 1.00 96.69 85 LEU A CA 1
ATOM 656 C C . LEU A 1 85 ? 12.288 -4.430 -26.541 1.00 96.69 85 LEU A C 1
ATOM 658 O O . LEU A 1 85 ? 12.024 -4.324 -25.346 1.00 96.69 85 LEU A O 1
ATOM 662 N N . ARG A 1 86 ? 11.550 -3.843 -27.491 1.00 96.75 86 ARG A N 1
ATOM 663 C CA . ARG A 1 86 ? 10.315 -3.101 -27.194 1.00 96.75 86 ARG A CA 1
ATOM 664 C C . ARG A 1 86 ? 9.247 -4.003 -26.595 1.00 96.75 86 ARG A C 1
ATOM 666 O O . ARG A 1 86 ? 8.649 -3.622 -25.595 1.00 96.75 86 ARG A O 1
ATOM 673 N N . ASP A 1 87 ? 9.048 -5.187 -27.162 1.00 97.56 87 ASP A N 1
ATOM 674 C CA . ASP A 1 87 ? 8.060 -6.146 -26.667 1.00 97.56 87 ASP A CA 1
ATOM 675 C C . ASP A 1 87 ? 8.427 -6.615 -25.250 1.00 97.56 87 ASP A C 1
ATOM 6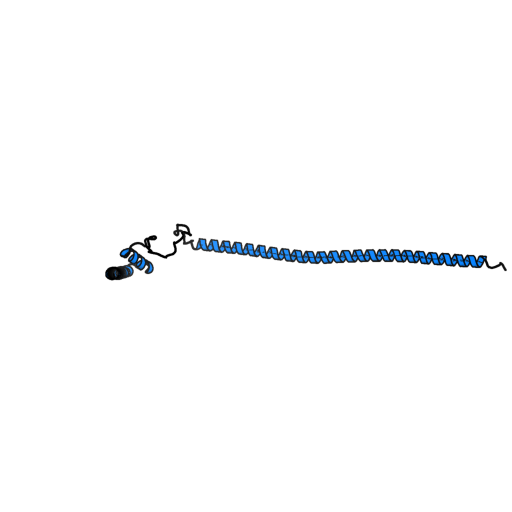77 O O . ASP A 1 87 ? 7.575 -6.663 -24.363 1.00 97.56 87 ASP A O 1
ATOM 681 N N . HIS A 1 88 ? 9.714 -6.871 -24.996 1.00 97.44 88 HIS A N 1
ATOM 682 C CA . HIS A 1 88 ? 10.197 -7.222 -23.663 1.00 97.44 88 HIS A CA 1
ATOM 683 C C . HIS A 1 88 ? 10.029 -6.075 -22.659 1.00 97.44 88 HIS A C 1
ATOM 685 O O . HIS A 1 88 ? 9.594 -6.298 -21.530 1.00 97.44 88 HIS A O 1
ATOM 691 N N . LEU A 1 89 ? 10.316 -4.835 -23.066 1.00 96.69 89 LEU A N 1
ATOM 692 C CA . LEU A 1 89 ? 10.097 -3.660 -22.226 1.00 96.69 89 LEU A CA 1
ATOM 693 C C . LEU A 1 89 ? 8.609 -3.475 -21.906 1.00 96.69 89 LEU A C 1
ATOM 695 O O . LEU A 1 89 ? 8.268 -3.189 -20.761 1.00 96.69 89 LEU A O 1
ATOM 699 N N . ALA A 1 90 ? 7.728 -3.678 -22.886 1.00 97.19 90 ALA A N 1
ATOM 700 C CA . ALA A 1 90 ? 6.285 -3.616 -22.688 1.00 97.19 90 ALA A CA 1
ATOM 701 C C . ALA A 1 90 ? 5.806 -4.699 -21.710 1.00 97.19 90 ALA A C 1
ATOM 703 O O . ALA A 1 90 ? 5.014 -4.412 -20.815 1.00 97.19 90 ALA A O 1
ATOM 704 N N . GLN A 1 91 ? 6.338 -5.920 -21.816 1.00 97.69 91 GLN A N 1
ATOM 705 C CA . GLN A 1 91 ? 6.043 -7.004 -20.878 1.00 97.69 91 GLN A CA 1
ATOM 706 C C . GLN A 1 91 ? 6.519 -6.675 -19.455 1.00 97.69 91 GLN A C 1
ATOM 708 O O . GLN A 1 91 ? 5.771 -6.843 -18.493 1.00 97.69 91 GLN A O 1
ATOM 713 N N . MET A 1 92 ? 7.744 -6.162 -19.317 1.00 97.19 92 MET A N 1
ATOM 714 C CA . MET A 1 92 ? 8.295 -5.719 -18.034 1.00 97.19 92 MET A CA 1
ATOM 715 C C . MET A 1 92 ? 7.435 -4.610 -17.417 1.00 97.19 92 MET A C 1
ATOM 717 O O . MET A 1 92 ? 7.085 -4.688 -16.238 1.00 97.19 92 MET A O 1
ATOM 721 N N . GLN A 1 93 ? 7.030 -3.617 -18.213 1.00 97.19 93 GLN A N 1
ATOM 722 C CA . GLN A 1 93 ? 6.139 -2.543 -17.772 1.00 97.19 93 GLN A CA 1
ATOM 723 C C . GLN A 1 93 ? 4.780 -3.081 -17.319 1.00 97.19 93 GLN A C 1
ATOM 725 O O . GLN A 1 93 ? 4.342 -2.734 -16.225 1.00 97.19 93 GLN A O 1
ATOM 730 N N . ALA A 1 94 ? 4.151 -3.964 -18.097 1.00 97.00 94 ALA A N 1
ATOM 731 C CA . ALA A 1 94 ? 2.876 -4.580 -17.736 1.00 97.00 94 ALA A CA 1
ATOM 732 C C . ALA A 1 94 ? 2.976 -5.347 -16.408 1.00 97.00 94 ALA A C 1
ATOM 734 O O . ALA A 1 94 ? 2.189 -5.093 -15.502 1.00 97.00 94 ALA A O 1
ATOM 735 N N . SER A 1 95 ? 4.010 -6.181 -16.241 1.00 97.50 95 SER A N 1
ATOM 736 C CA . SER A 1 95 ? 4.222 -6.925 -14.991 1.00 97.50 95 SER A CA 1
ATOM 737 C C . SER A 1 95 ? 4.473 -6.011 -13.786 1.00 97.50 95 SER A C 1
ATOM 739 O O . SER A 1 95 ? 4.030 -6.300 -12.678 1.00 97.50 95 SER A O 1
ATOM 741 N N . THR A 1 96 ? 5.141 -4.871 -13.993 1.00 96.19 96 THR A N 1
ATOM 742 C CA . THR A 1 96 ? 5.386 -3.895 -12.921 1.00 96.19 96 THR A CA 1
ATOM 743 C C . THR A 1 96 ? 4.086 -3.203 -12.514 1.00 96.19 96 THR A C 1
ATOM 745 O O . THR A 1 96 ? 3.820 -3.025 -11.328 1.00 96.19 96 THR A O 1
ATOM 748 N N . VAL A 1 97 ? 3.252 -2.835 -13.490 1.00 98.12 97 VAL A N 1
ATOM 749 C CA . VAL A 1 97 ? 1.939 -2.226 -13.239 1.00 98.12 97 VAL A CA 1
ATOM 750 C C . VAL A 1 97 ? 1.008 -3.206 -12.526 1.00 98.12 97 VAL A C 1
ATOM 752 O O . VAL A 1 97 ? 0.350 -2.815 -11.564 1.00 98.12 97 VAL A O 1
ATOM 755 N N . GLU A 1 98 ? 0.989 -4.475 -12.938 1.00 97.56 98 GLU A N 1
ATOM 756 C CA . GLU A 1 98 ? 0.223 -5.525 -12.259 1.00 97.56 98 GLU A CA 1
ATOM 757 C C . GLU A 1 98 ? 0.668 -5.696 -10.803 1.00 97.56 98 GLU A C 1
ATOM 759 O O . GLU A 1 98 ? -0.172 -5.675 -9.906 1.00 97.56 98 GLU A O 1
ATOM 764 N N . GLN A 1 99 ? 1.978 -5.758 -10.535 1.00 97.06 99 GLN A N 1
ATOM 765 C CA . GLN A 1 99 ? 2.493 -5.840 -9.163 1.00 97.06 99 GLN A CA 1
ATOM 766 C C . GLN A 1 99 ? 2.084 -4.632 -8.308 1.00 97.06 99 GLN A C 1
ATOM 768 O O . GLN A 1 99 ? 1.718 -4.794 -7.143 1.00 97.06 99 GLN A O 1
ATOM 773 N N . ILE A 1 100 ? 2.105 -3.418 -8.868 1.00 97.62 100 ILE A N 1
ATOM 774 C CA . ILE A 1 100 ? 1.645 -2.212 -8.160 1.00 97.62 100 ILE A CA 1
ATOM 775 C C . ILE A 1 100 ? 0.148 -2.313 -7.845 1.00 97.62 100 ILE A C 1
ATOM 777 O O . ILE A 1 100 ? -0.256 -2.028 -6.715 1.00 97.62 100 ILE A O 1
ATOM 781 N N . ALA A 1 101 ? -0.665 -2.747 -8.809 1.00 97.62 101 ALA A N 1
ATOM 782 C CA . ALA A 1 101 ? -2.102 -2.919 -8.621 1.00 97.62 101 ALA A CA 1
ATOM 783 C C . ALA A 1 101 ? -2.418 -3.989 -7.561 1.00 97.62 101 ALA A C 1
ATOM 785 O O . ALA A 1 101 ? -3.295 -3.788 -6.721 1.00 97.62 101 ALA A O 1
ATOM 786 N N . GLU A 1 102 ? -1.678 -5.100 -7.538 1.00 98.06 102 GLU A N 1
ATOM 787 C CA . GLU A 1 102 ? -1.818 -6.127 -6.502 1.00 98.06 102 GLU A CA 1
ATOM 788 C C . GLU A 1 102 ? -1.499 -5.594 -5.104 1.00 98.06 102 GLU A C 1
ATOM 790 O O . GLU A 1 102 ? -2.223 -5.886 -4.150 1.00 98.06 102 GLU A O 1
ATOM 795 N N . VAL A 1 103 ? -0.427 -4.809 -4.966 1.00 97.94 103 VAL A N 1
ATOM 796 C CA . VAL A 1 103 ? -0.059 -4.196 -3.683 1.00 97.94 103 VAL A CA 1
ATOM 797 C C . VAL A 1 103 ? -1.134 -3.212 -3.223 1.00 97.94 103 VAL A C 1
ATOM 799 O O . VAL A 1 103 ? -1.528 -3.252 -2.058 1.00 97.94 103 VAL A O 1
ATOM 802 N N . GLN A 1 104 ? -1.646 -2.369 -4.123 1.00 98.00 104 GLN A N 1
ATOM 803 C CA . GLN A 1 104 ? -2.737 -1.439 -3.813 1.00 98.00 104 GLN A CA 1
ATOM 804 C C . GLN A 1 104 ? -4.001 -2.182 -3.369 1.00 98.00 104 GLN A C 1
ATOM 806 O O . GLN A 1 104 ? -4.568 -1.857 -2.328 1.00 98.00 104 GLN A O 1
ATOM 811 N N . ARG A 1 105 ? -4.384 -3.245 -4.084 1.00 97.62 105 ARG A N 1
ATOM 812 C CA . ARG A 1 105 ? -5.536 -4.079 -3.725 1.00 97.62 105 ARG A CA 1
ATOM 813 C C . ARG A 1 105 ? -5.377 -4.720 -2.346 1.00 97.62 105 ARG A C 1
ATOM 815 O O . ARG A 1 105 ? -6.304 -4.673 -1.545 1.00 97.62 105 ARG A O 1
ATOM 822 N N . LYS A 1 106 ? -4.204 -5.291 -2.049 1.00 98.12 106 LYS A N 1
ATOM 823 C CA . LYS A 1 106 ? -3.916 -5.874 -0.726 1.00 98.12 106 LYS A CA 1
ATOM 824 C C . LYS A 1 106 ? -3.983 -4.830 0.385 1.00 98.12 106 LYS A C 1
ATOM 826 O O . LYS A 1 106 ? -4.414 -5.141 1.490 1.00 98.12 106 LYS A O 1
ATOM 831 N N . TYR A 1 107 ? -3.554 -3.603 0.105 1.00 96.69 107 TYR A N 1
ATOM 832 C CA . TYR A 1 107 ? -3.631 -2.510 1.066 1.00 96.69 107 TYR A CA 1
ATOM 833 C C . TYR A 1 107 ? -5.084 -2.121 1.376 1.00 96.69 107 TYR A C 1
ATOM 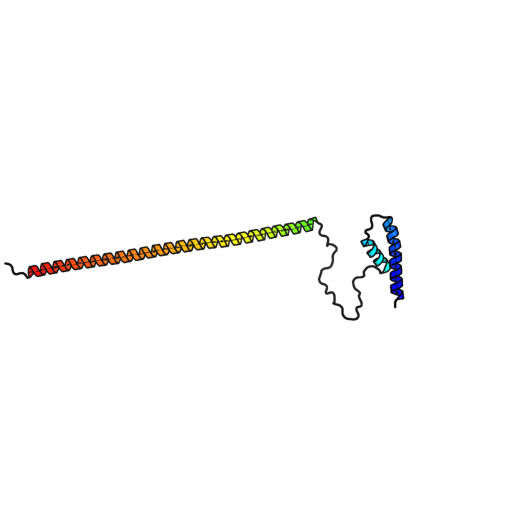835 O O . TYR A 1 107 ? -5.445 -2.002 2.546 1.00 96.69 107 TYR A O 1
ATOM 843 N N . GLU A 1 108 ? -5.930 -1.987 0.353 1.00 97.38 108 GLU A N 1
ATOM 844 C CA . GLU A 1 108 ? -7.365 -1.714 0.523 1.00 97.38 108 GLU A CA 1
ATOM 845 C C . GLU A 1 108 ? -8.088 -2.848 1.260 1.00 97.38 108 GLU A C 1
ATOM 847 O O . GLU A 1 108 ? -8.881 -2.595 2.167 1.00 97.38 108 GLU A O 1
ATOM 852 N N . GLU A 1 109 ? -7.781 -4.101 0.923 1.00 97.06 109 GLU A N 1
ATOM 853 C CA . GLU A 1 109 ? -8.334 -5.277 1.600 1.00 97.06 109 GLU A CA 1
ATOM 854 C C . GLU A 1 109 ? -7.949 -5.304 3.086 1.00 97.06 109 GLU A C 1
ATOM 856 O O . GLU A 1 109 ? -8.805 -5.507 3.946 1.00 97.06 109 GLU A O 1
ATOM 861 N N . LEU A 1 110 ? -6.685 -5.007 3.410 1.00 97.62 110 LEU A N 1
ATOM 862 C CA . LEU A 1 110 ? -6.225 -4.924 4.795 1.00 97.62 110 LEU A CA 1
ATOM 863 C C . LEU A 1 110 ? -6.926 -3.795 5.567 1.00 97.62 110 LEU A C 1
ATOM 865 O O . LEU A 1 110 ? -7.290 -3.982 6.729 1.00 97.62 110 LEU A O 1
ATOM 869 N N . GLN A 1 111 ? -7.147 -2.635 4.938 1.00 96.56 111 GLN A N 1
ATOM 870 C CA . GLN A 1 111 ? -7.907 -1.543 5.555 1.00 96.56 111 GLN A CA 1
ATOM 871 C C . GLN A 1 111 ? -9.347 -1.963 5.871 1.00 96.56 111 GLN A C 1
ATOM 873 O O . GLN A 1 111 ? -9.838 -1.688 6.967 1.00 96.56 111 GLN A O 1
ATOM 878 N N . GLN A 1 112 ? -10.011 -2.659 4.945 1.00 96.50 112 GLN A N 1
ATOM 879 C CA . GLN A 1 112 ? -11.365 -3.171 5.166 1.00 96.50 112 GLN A CA 1
ATOM 880 C C . GLN A 1 112 ? -11.399 -4.224 6.274 1.00 96.50 112 GLN A C 1
ATOM 882 O O . GLN A 1 112 ? -12.289 -4.192 7.122 1.00 96.50 112 GLN A O 1
ATOM 887 N N . GLN A 1 113 ? -10.411 -5.119 6.313 1.00 96.62 113 GLN A N 1
ATOM 888 C CA . GLN A 1 113 ? -10.327 -6.154 7.337 1.00 96.62 113 GLN A CA 1
ATOM 889 C C . GLN A 1 113 ? -10.135 -5.563 8.736 1.00 96.62 113 GLN A C 1
ATOM 891 O O . GLN A 1 113 ? -10.785 -6.006 9.678 1.00 96.62 113 GLN A O 1
ATOM 896 N N . LEU A 1 114 ? -9.285 -4.543 8.881 1.00 96.94 114 LEU A N 1
ATOM 897 C CA . LEU A 1 114 ? -9.099 -3.853 10.160 1.00 96.94 114 LEU A CA 1
ATOM 898 C C . LEU A 1 114 ? -10.364 -3.119 10.609 1.00 96.94 114 LEU A C 1
ATOM 900 O O . LEU A 1 114 ? -10.689 -3.143 11.795 1.00 96.94 114 LEU A O 1
ATOM 904 N N . LEU A 1 115 ? -11.086 -2.489 9.678 1.00 96.19 115 LEU A N 1
ATOM 905 C CA . LEU A 1 115 ? -12.365 -1.847 9.978 1.00 96.19 115 LEU A CA 1
ATOM 906 C C . LEU A 1 115 ? -13.400 -2.878 10.458 1.00 96.19 115 LEU A C 1
ATOM 908 O O . LEU A 1 115 ? -14.090 -2.643 11.448 1.00 96.19 115 LEU A O 1
ATOM 912 N N . ALA A 1 116 ? -13.481 -4.026 9.781 1.00 95.56 116 ALA A N 1
ATOM 913 C CA . ALA A 1 116 ? -14.386 -5.112 10.143 1.00 95.56 116 ALA A CA 1
ATOM 914 C C . ALA A 1 116 ? -14.031 -5.729 11.507 1.00 95.56 116 ALA A C 1
ATOM 916 O O . ALA A 1 116 ? -14.902 -5.838 12.364 1.00 95.56 116 ALA A O 1
ATOM 917 N N . ASP A 1 117 ? -12.757 -6.052 11.752 1.00 96.38 117 ASP A N 1
ATOM 918 C CA . ASP A 1 117 ? -12.288 -6.620 13.028 1.00 96.38 117 ASP A CA 1
ATOM 919 C C . ASP A 1 117 ? -12.497 -5.634 14.194 1.00 96.38 117 ASP A C 1
ATOM 921 O O . ASP A 1 117 ? -12.884 -6.028 15.296 1.00 96.38 117 ASP A O 1
ATOM 925 N N . ALA A 1 118 ? -12.315 -4.328 13.961 1.00 95.75 118 ALA A N 1
ATOM 926 C CA . ALA A 1 118 ? -12.629 -3.305 14.957 1.00 95.75 118 ALA A CA 1
ATOM 927 C C . ALA A 1 118 ? -14.130 -3.268 15.290 1.00 95.75 118 ALA A C 1
ATOM 929 O O . ALA A 1 118 ? -14.485 -3.272 16.470 1.00 95.75 118 ALA A O 1
ATOM 930 N N . ALA A 1 119 ? -15.000 -3.299 14.276 1.00 96.50 119 ALA A N 1
ATOM 931 C CA . ALA A 1 119 ? -16.449 -3.322 14.467 1.00 96.50 119 ALA A CA 1
ATOM 932 C C . ALA A 1 119 ? -16.919 -4.599 15.187 1.00 96.50 119 ALA A C 1
ATOM 934 O O . ALA A 1 119 ? -17.760 -4.535 16.085 1.00 96.50 119 ALA A O 1
ATOM 935 N N . GLU A 1 120 ? -16.346 -5.758 14.852 1.00 94.88 120 GLU A N 1
ATOM 936 C CA . GLU A 1 120 ? -16.631 -7.020 15.540 1.00 94.88 120 GLU A CA 1
ATOM 937 C C . GLU A 1 120 ? -16.203 -6.977 17.012 1.00 94.88 120 GLU A C 1
ATOM 939 O O . GLU A 1 120 ? -16.955 -7.406 17.893 1.00 94.88 120 GLU A O 1
ATOM 944 N N . ARG A 1 121 ? -15.022 -6.420 17.313 1.00 95.31 121 ARG A N 1
ATOM 945 C CA . ARG A 1 121 ? -14.555 -6.262 18.699 1.00 95.31 121 ARG A CA 1
ATOM 946 C C . ARG A 1 121 ? -15.399 -5.282 19.494 1.00 95.31 121 ARG A C 1
ATOM 948 O O . ARG A 1 121 ? -15.672 -5.558 20.662 1.00 95.31 121 ARG A O 1
ATOM 955 N N . GLU A 1 122 ? -15.817 -4.177 18.889 1.00 94.56 122 GLU A N 1
ATOM 956 C CA . GLU A 1 122 ? -16.709 -3.208 19.525 1.00 94.56 122 GLU A CA 1
ATOM 957 C C . GLU A 1 122 ? -18.066 -3.846 19.839 1.00 94.56 122 GLU A C 1
ATOM 959 O O . GLU A 1 122 ? -18.524 -3.789 20.981 1.00 94.56 122 GLU A O 1
ATOM 964 N N . ALA A 1 123 ? -18.662 -4.557 18.878 1.00 94.69 123 ALA A N 1
ATOM 965 C CA . ALA A 1 123 ? -19.913 -5.278 19.090 1.00 94.69 123 ALA A CA 1
ATOM 966 C C . ALA A 1 123 ? -19.782 -6.342 20.195 1.00 94.69 123 ALA A C 1
ATOM 968 O O . ALA A 1 123 ? -20.642 -6.447 21.073 1.00 94.69 123 ALA A O 1
ATOM 969 N N . ALA A 1 124 ? -18.684 -7.102 20.206 1.00 95.81 124 ALA A N 1
ATOM 970 C CA . ALA A 1 124 ? -18.420 -8.093 21.244 1.00 95.81 124 ALA A CA 1
ATOM 971 C C . ALA A 1 124 ? -18.223 -7.454 22.631 1.00 95.81 124 ALA A C 1
ATOM 973 O O . ALA A 1 124 ? -18.680 -8.008 23.636 1.00 95.81 124 ALA A O 1
ATOM 974 N N . ALA A 1 125 ? -17.560 -6.297 22.706 1.00 96.00 125 ALA A N 1
ATOM 975 C CA . ALA A 1 125 ? -17.391 -5.546 23.946 1.00 96.00 125 ALA A CA 1
ATOM 976 C C . ALA A 1 125 ? -18.734 -5.009 24.461 1.00 96.00 125 ALA A C 1
ATOM 978 O O . ALA A 1 125 ? -19.067 -5.246 25.622 1.00 96.00 125 ALA A O 1
ATOM 979 N N . ALA A 1 126 ? -19.544 -4.405 23.589 1.00 96.50 126 ALA A N 1
ATOM 980 C CA . ALA A 1 126 ? -20.873 -3.905 23.927 1.00 96.50 126 ALA A CA 1
ATOM 981 C C . ALA A 1 126 ? -21.795 -5.024 24.440 1.00 96.50 126 ALA A C 1
ATOM 983 O O . ALA A 1 126 ? -22.492 -4.853 25.439 1.00 96.50 126 ALA A O 1
ATOM 984 N N . MET A 1 127 ? -21.756 -6.212 23.823 1.00 95.75 127 MET A N 1
ATOM 985 C CA . MET A 1 127 ? -22.515 -7.368 24.316 1.00 95.75 127 MET A CA 1
ATOM 986 C C . MET A 1 127 ? -22.051 -7.831 25.701 1.00 95.75 127 MET A C 1
ATOM 988 O O . MET A 1 127 ? -22.878 -8.201 26.535 1.00 95.75 127 MET A O 1
ATOM 992 N N . ARG A 1 128 ? -20.739 -7.816 25.970 1.00 96.06 128 ARG A N 1
ATOM 993 C CA . ARG A 1 128 ? -20.200 -8.177 27.292 1.00 96.06 128 ARG A CA 1
ATOM 994 C C . ARG A 1 128 ? -20.599 -7.169 28.362 1.00 96.06 128 ARG A C 1
ATOM 996 O O . ARG A 1 128 ? -20.979 -7.587 29.453 1.00 96.06 128 ARG A O 1
ATOM 1003 N N . GLU A 1 129 ? -20.545 -5.879 28.051 1.00 95.31 129 GLU A N 1
ATOM 1004 C CA . GLU A 1 129 ? -20.969 -4.814 28.960 1.00 95.31 129 GLU A CA 1
ATOM 1005 C C . GLU A 1 129 ? -22.471 -4.899 29.248 1.00 95.31 129 GLU A C 1
ATOM 1007 O O . GLU A 1 129 ? -22.870 -4.928 30.410 1.00 95.31 129 GLU A O 1
ATOM 1012 N N . ALA A 1 130 ? -23.301 -5.068 28.216 1.00 95.31 130 ALA A N 1
ATOM 1013 C CA . ALA A 1 130 ? -24.741 -5.247 28.380 1.00 95.31 130 ALA A CA 1
ATOM 1014 C C . ALA A 1 130 ? -25.077 -6.481 29.234 1.00 95.31 130 ALA A C 1
ATOM 1016 O O . ALA A 1 130 ? -25.952 -6.425 30.098 1.00 95.31 130 ALA A O 1
ATOM 1017 N N . ALA A 1 131 ? -24.359 -7.593 29.043 1.00 96.12 131 ALA A N 1
ATOM 1018 C CA . ALA A 1 131 ? -24.531 -8.788 29.862 1.00 96.12 131 ALA A CA 1
ATOM 1019 C C . ALA A 1 131 ? -24.095 -8.571 31.322 1.00 96.12 131 ALA A C 1
ATOM 1021 O O . ALA A 1 131 ? -24.740 -9.089 32.235 1.00 96.12 131 ALA A O 1
ATOM 1022 N N . ALA A 1 132 ? -23.020 -7.815 31.559 1.00 95.81 132 ALA A N 1
ATOM 1023 C CA . ALA A 1 132 ? -22.583 -7.455 32.906 1.00 95.81 132 ALA A CA 1
ATOM 1024 C C . ALA A 1 132 ? -23.611 -6.549 33.602 1.00 95.81 132 ALA A C 1
ATOM 1026 O O . ALA A 1 132 ? -24.038 -6.864 34.712 1.00 95.81 132 ALA A O 1
ATOM 1027 N N . ALA A 1 133 ? -24.090 -5.510 32.914 1.00 96.25 133 ALA A N 1
ATOM 1028 C CA . ALA A 1 133 ? -25.118 -4.603 33.419 1.00 96.25 133 ALA A CA 1
ATOM 1029 C C . ALA A 1 133 ? -26.440 -5.331 33.713 1.00 96.25 133 ALA A C 1
ATOM 1031 O O . ALA A 1 133 ? -27.071 -5.086 34.739 1.00 96.25 133 ALA A O 1
ATOM 1032 N N . ALA A 1 134 ? -26.847 -6.278 32.860 1.00 96.12 134 ALA A N 1
ATOM 1033 C CA . ALA A 1 134 ? -28.031 -7.100 33.104 1.00 96.12 134 ALA A CA 1
ATOM 1034 C C . ALA A 1 134 ? -27.885 -7.955 34.374 1.00 96.12 134 ALA A C 1
ATOM 1036 O O . ALA A 1 134 ? -28.812 -8.024 35.181 1.00 96.12 134 ALA A O 1
ATOM 1037 N N . ARG A 1 135 ? -26.710 -8.564 34.590 1.00 95.19 135 ARG A N 1
ATOM 1038 C CA . ARG A 1 135 ? -26.425 -9.343 35.807 1.00 95.19 135 ARG A CA 1
ATOM 1039 C C . ARG A 1 135 ? -26.426 -8.474 37.062 1.00 95.19 135 ARG A C 1
ATOM 1041 O O . ARG A 1 135 ? -26.959 -8.901 38.082 1.00 95.19 135 ARG A O 1
ATOM 1048 N N . GLU A 1 136 ? -25.856 -7.276 36.995 1.00 93.94 136 GLU A N 1
ATOM 1049 C CA . GLU A 1 136 ? -25.866 -6.322 38.108 1.00 93.94 136 GLU A CA 1
ATOM 1050 C C . GLU A 1 136 ? -27.292 -5.858 38.426 1.00 93.94 136 GLU A C 1
ATOM 1052 O O . GLU A 1 136 ? -27.718 -5.913 39.577 1.00 93.94 136 GLU A O 1
ATOM 1057 N N . ALA A 1 137 ? -28.083 -5.514 37.405 1.00 95.44 137 ALA A N 1
ATOM 1058 C CA . ALA A 1 137 ? -29.483 -5.136 37.577 1.00 95.44 137 ALA A CA 1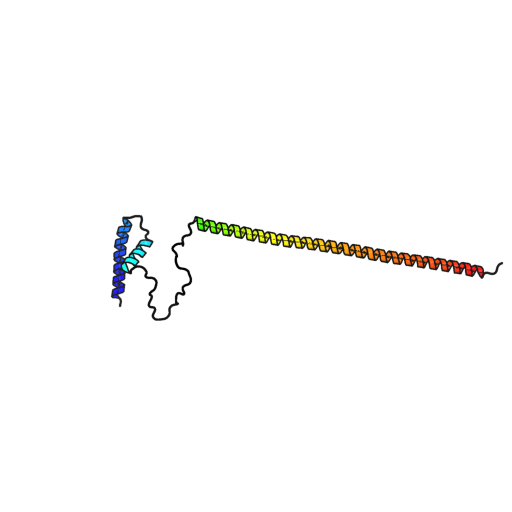
ATOM 1059 C C . ALA A 1 137 ? -30.322 -6.263 38.206 1.00 95.44 137 ALA A C 1
ATOM 1061 O O . ALA A 1 137 ? -31.165 -6.000 39.065 1.00 95.44 137 ALA A O 1
ATOM 1062 N N . GLU A 1 138 ? -30.093 -7.522 37.821 1.00 95.06 138 GLU A N 1
ATOM 1063 C CA . GLU A 1 138 ? -30.733 -8.673 38.468 1.00 95.06 138 GLU A CA 1
ATOM 1064 C C . GLU A 1 138 ? -30.322 -8.831 39.936 1.00 95.06 138 GLU A C 1
ATOM 1066 O O . GLU A 1 138 ? -31.163 -9.168 40.772 1.00 95.06 138 GLU A O 1
ATOM 1071 N N . GLN A 1 139 ? -29.049 -8.604 40.270 1.00 94.81 139 GLN A N 1
ATOM 1072 C CA . GLN A 1 139 ? -28.585 -8.662 41.657 1.00 94.81 139 GLN A CA 1
ATOM 1073 C C . GLN A 1 139 ? -29.196 -7.550 42.507 1.00 94.81 139 GLN A C 1
ATOM 1075 O O . GLN A 1 139 ? -29.681 -7.836 43.602 1.00 94.81 139 GLN A O 1
ATOM 1080 N N . SER A 1 140 ? -29.244 -6.323 41.992 1.00 94.81 140 SER A N 1
ATOM 1081 C CA . SER A 1 140 ? -29.878 -5.195 42.677 1.00 94.81 140 SER A CA 1
ATOM 1082 C C . SER A 1 140 ? -31.357 -5.469 42.944 1.00 94.81 140 SER A C 1
ATOM 1084 O O . SER A 1 140 ? -31.801 -5.330 44.077 1.00 94.81 140 SER A O 1
ATOM 1086 N N . ARG A 1 141 ? -32.099 -6.007 41.963 1.00 96.38 141 ARG A N 1
ATOM 1087 C CA . ARG A 1 141 ? -33.506 -6.406 42.165 1.00 96.38 141 ARG A CA 1
ATOM 1088 C C . ARG A 1 141 ? -33.675 -7.443 43.276 1.00 96.38 141 ARG A C 1
ATOM 1090 O O . ARG A 1 141 ? -34.556 -7.296 44.115 1.00 96.38 141 ARG A O 1
ATOM 1097 N N . LYS A 1 142 ? -32.823 -8.475 43.308 1.00 96.69 142 LYS A N 1
ATOM 1098 C CA . LYS A 1 142 ? -32.850 -9.494 44.376 1.00 96.69 142 LYS A CA 1
ATOM 1099 C C . LYS A 1 142 ? -32.571 -8.883 45.749 1.00 96.69 142 LYS A C 1
ATOM 1101 O O . LYS A 1 142 ? -33.165 -9.300 46.740 1.00 96.69 142 LYS A O 1
ATOM 1106 N N . TYR A 1 143 ? -31.659 -7.917 45.812 1.00 96.62 143 TYR A N 1
ATOM 1107 C CA . TYR A 1 143 ? -31.339 -7.211 47.046 1.00 96.62 143 TYR A CA 1
ATOM 1108 C C . TYR A 1 143 ? -32.512 -6.339 47.521 1.00 96.62 143 TYR A C 1
ATOM 1110 O O . TYR A 1 143 ? -32.886 -6.417 48.691 1.00 96.62 143 TYR A O 1
ATOM 1118 N N . ASP A 1 144 ? -33.145 -5.595 46.614 1.00 97.00 144 ASP A N 1
ATOM 1119 C CA . ASP A 1 144 ? -34.327 -4.774 46.903 1.00 97.00 144 ASP A CA 1
ATOM 1120 C C . ASP A 1 144 ? -35.509 -5.630 47.397 1.00 97.00 144 ASP A C 1
ATOM 1122 O O . ASP A 1 144 ? -36.164 -5.296 48.389 1.00 97.00 144 ASP A O 1
ATOM 1126 N N . GLU A 1 145 ? -35.755 -6.782 46.761 1.00 97.19 145 GLU A N 1
ATOM 1127 C CA . GLU A 1 145 ? -36.770 -7.748 47.202 1.00 97.19 145 GLU A CA 1
ATOM 1128 C C . GLU A 1 145 ? -36.488 -8.279 48.614 1.00 97.19 145 GLU A C 1
ATOM 1130 O O . GLU A 1 145 ? -37.397 -8.349 49.449 1.00 97.19 145 GLU A O 1
ATOM 1135 N N . LEU A 1 146 ? -35.229 -8.619 48.912 1.00 97.31 146 LEU A N 1
ATOM 1136 C CA . LEU A 1 146 ? -34.827 -9.090 50.236 1.00 97.31 146 LEU A CA 1
ATOM 1137 C C . LEU A 1 146 ? -35.032 -8.008 51.306 1.00 97.31 146 LEU A C 1
ATOM 1139 O O . LEU A 1 146 ? -35.525 -8.306 52.397 1.00 97.31 146 LEU A O 1
ATOM 1143 N N . GLN A 1 147 ? -34.694 -6.750 51.000 1.00 95.44 147 GLN A N 1
ATOM 1144 C CA . GLN A 1 147 ? -34.943 -5.629 51.908 1.00 95.44 147 GLN A CA 1
ATOM 1145 C C . GLN A 1 147 ? -36.438 -5.472 52.213 1.00 95.44 147 GLN A C 1
ATOM 1147 O O . GLN A 1 147 ? -36.812 -5.305 53.379 1.00 95.44 147 GLN A O 1
ATOM 1152 N N . LEU A 1 148 ? -37.300 -5.585 51.196 1.00 96.81 148 LEU A N 1
ATOM 1153 C CA . LEU A 1 148 ? -38.750 -5.497 51.369 1.00 96.81 148 LEU A CA 1
ATOM 1154 C C . LEU A 1 148 ? -39.290 -6.624 52.263 1.00 96.81 148 LEU A C 1
ATOM 1156 O O . LEU A 1 148 ? -40.093 -6.367 53.163 1.00 96.81 148 LEU A O 1
ATOM 1160 N N . GLN A 1 149 ? -38.827 -7.861 52.063 1.00 96.44 149 GLN A N 1
ATOM 1161 C CA . GLN A 1 149 ? -39.209 -8.994 52.912 1.00 96.44 149 GLN A CA 1
ATOM 1162 C C . GLN A 1 149 ? -38.808 -8.773 54.375 1.00 96.44 149 GLN A C 1
ATOM 1164 O O . GLN A 1 149 ? -39.609 -9.003 55.286 1.00 96.44 149 GLN A O 1
ATOM 1169 N N . LEU A 1 150 ? -37.587 -8.287 54.613 1.00 96.12 150 LEU A N 1
ATOM 1170 C CA . LEU A 1 150 ? -37.095 -8.023 55.963 1.00 96.12 150 LEU A CA 1
ATOM 1171 C C . LEU A 1 150 ? -37.928 -6.935 56.661 1.00 96.12 150 LEU A C 1
ATOM 1173 O O . LEU A 1 150 ? -38.280 -7.073 57.835 1.00 96.12 150 LEU A O 1
ATOM 1177 N N . GLN A 1 151 ? -38.307 -5.885 55.927 1.00 96.38 151 GLN A N 1
ATOM 1178 C CA . GLN A 1 151 ? -39.171 -4.820 56.435 1.00 96.38 151 GLN A CA 1
ATOM 1179 C C . GLN A 1 151 ? -40.563 -5.342 56.827 1.00 96.38 151 GLN A C 1
ATOM 1181 O O . GLN A 1 151 ? -41.082 -4.988 57.889 1.0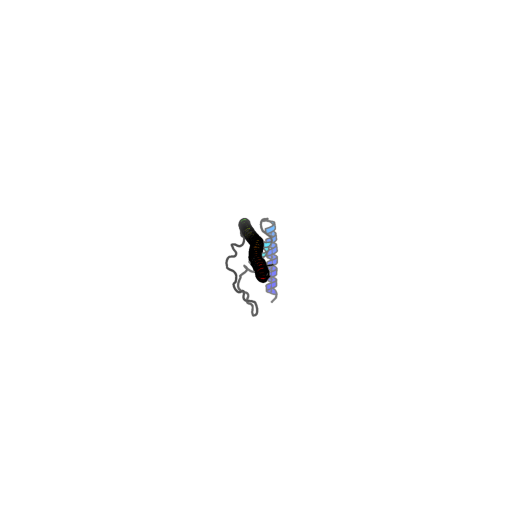0 96.38 151 GLN A O 1
ATOM 1186 N N . GLN A 1 152 ? -41.163 -6.213 56.007 1.00 95.69 152 GLN A N 1
ATOM 1187 C CA . GLN A 1 152 ? -42.450 -6.845 56.318 1.00 95.69 152 GLN A CA 1
ATOM 1188 C C . GLN A 1 152 ? -42.366 -7.700 57.588 1.00 95.69 152 GLN A C 1
ATOM 1190 O O . GLN A 1 152 ? -43.241 -7.606 58.453 1.00 95.69 152 GLN A O 1
ATOM 1195 N N . MET A 1 153 ? -41.293 -8.479 57.738 1.00 95.44 153 MET A N 1
ATOM 1196 C CA . MET A 1 153 ? -41.073 -9.310 58.921 1.00 95.44 153 MET A CA 1
ATOM 1197 C C . MET A 1 153 ? -40.929 -8.465 60.195 1.00 95.44 153 MET A C 1
ATOM 1199 O O . MET A 1 153 ? -41.565 -8.774 61.202 1.00 95.44 153 MET A O 1
ATOM 1203 N N . MET A 1 154 ? -40.175 -7.357 60.150 1.00 94.75 154 MET A N 1
ATOM 1204 C CA . MET A 1 154 ? -40.067 -6.432 61.289 1.00 94.75 154 MET A CA 1
ATOM 1205 C C . MET A 1 154 ? -41.421 -5.840 61.685 1.00 94.75 154 MET A C 1
ATOM 1207 O O . MET A 1 154 ? -41.720 -5.729 62.874 1.00 94.75 154 MET A O 1
ATOM 1211 N N . LYS A 1 155 ? -42.256 -5.482 60.704 1.00 94.62 155 LYS A N 1
ATOM 1212 C CA . LYS A 1 155 ? -43.589 -4.927 60.962 1.00 94.62 155 LYS A CA 1
ATOM 1213 C C . LYS A 1 155 ? -44.507 -5.946 61.642 1.00 94.62 155 LYS A C 1
ATOM 1215 O O . LYS A 1 155 ? -45.151 -5.613 62.633 1.00 94.62 155 LYS A O 1
ATOM 1220 N N . MET A 1 156 ? -44.522 -7.185 61.152 1.00 92.56 156 MET A N 1
ATOM 1221 C CA . MET A 1 156 ? -45.274 -8.291 61.761 1.00 92.56 156 MET A CA 1
ATOM 1222 C C . MET A 1 156 ? -44.783 -8.587 63.185 1.00 92.56 156 MET A C 1
ATOM 1224 O O . MET A 1 156 ? -45.586 -8.754 64.102 1.00 92.56 156 MET A O 1
ATOM 1228 N N . PHE A 1 157 ? -43.463 -8.591 63.394 1.00 95.00 157 PHE A N 1
ATOM 1229 C CA . PHE A 1 157 ? -42.873 -8.797 64.714 1.00 95.00 157 PHE A CA 1
ATOM 1230 C C . PHE A 1 157 ? -43.291 -7.696 65.698 1.00 95.00 157 PHE A C 1
ATOM 1232 O O . PHE A 1 157 ? -43.757 -8.009 66.790 1.00 95.00 157 PHE A O 1
ATOM 1239 N N . GLN A 1 158 ? -43.223 -6.419 65.309 1.00 89.44 158 GLN A N 1
ATOM 1240 C CA . GLN A 1 158 ? -43.682 -5.311 66.158 1.00 89.44 158 GLN A CA 1
ATOM 1241 C C . GLN A 1 158 ? -45.166 -5.428 66.529 1.00 89.44 158 GLN A C 1
ATOM 1243 O O . GLN A 1 158 ? -45.517 -5.195 67.682 1.00 89.44 158 GLN A O 1
ATOM 1248 N N . GLN A 1 159 ? -46.027 -5.832 65.591 1.00 86.44 159 GLN A N 1
ATOM 1249 C CA . GLN A 1 159 ? -47.450 -6.059 65.866 1.00 86.44 159 GLN A CA 1
ATOM 1250 C C . GLN A 1 159 ? -47.673 -7.190 66.877 1.00 86.44 159 GLN A C 1
ATOM 1252 O O . GLN A 1 159 ? -48.514 -7.055 67.757 1.00 86.44 159 GLN A O 1
ATOM 1257 N N . SER A 1 160 ? -46.890 -8.272 66.811 1.00 85.44 160 SER A N 1
ATOM 1258 C CA . SER A 1 160 ? -46.981 -9.378 67.779 1.00 85.44 160 SER A CA 1
ATOM 1259 C C . SER A 1 160 ? -46.526 -9.013 69.200 1.00 85.44 160 SER A C 1
ATOM 1261 O O . SER A 1 160 ? -46.877 -9.705 70.150 1.00 85.44 160 SER A O 1
ATOM 1263 N N . GLN A 1 161 ? -45.754 -7.930 69.349 1.00 83.50 161 GLN A N 1
ATOM 1264 C CA . GLN A 1 161 ? -45.295 -7.403 70.640 1.00 83.50 161 GLN A CA 1
ATOM 1265 C C . GLN A 1 161 ? -46.251 -6.350 71.224 1.00 83.50 161 GLN A C 1
ATOM 1267 O O . GLN A 1 161 ? -46.064 -5.920 72.362 1.00 83.50 161 GLN A O 1
ATOM 1272 N N . GLN A 1 162 ? -47.264 -5.906 70.470 1.00 78.31 162 GLN A N 1
ATOM 1273 C CA . GLN A 1 162 ? -48.295 -5.021 71.008 1.00 78.31 162 GLN A CA 1
ATOM 1274 C C . GLN A 1 162 ? -49.271 -5.841 71.867 1.00 78.31 162 GLN A C 1
ATOM 1276 O O . GLN A 1 162 ? -49.780 -6.861 71.397 1.00 78.31 162 GLN A O 1
ATOM 1281 N N . PRO A 1 163 ? -49.537 -5.436 73.124 1.00 65.06 163 PRO A N 1
ATOM 1282 C CA . PRO A 1 163 ? -50.471 -6.155 73.979 1.00 65.06 163 PRO A CA 1
ATOM 1283 C C . PRO A 1 163 ? -51.886 -6.089 73.376 1.00 65.06 163 PRO A C 1
ATOM 1285 O O . PRO A 1 163 ? -52.284 -5.022 72.897 1.00 65.06 163 PRO A O 1
ATOM 1288 N N . PRO A 1 164 ? -52.653 -7.195 73.383 1.00 64.50 164 PRO A N 1
ATOM 1289 C CA . PRO A 1 164 ? -54.044 -7.158 72.952 1.00 64.50 164 PRO A CA 1
ATOM 1290 C C . PRO A 1 164 ? -54.825 -6.205 73.867 1.00 64.50 164 PRO A C 1
ATOM 1292 O O . PRO A 1 164 ? -54.668 -6.254 75.089 1.00 64.50 164 PRO A O 1
ATOM 1295 N N . SER A 1 165 ? -55.601 -5.304 73.257 1.00 65.81 165 SER A N 1
ATOM 1296 C CA . SER A 1 165 ? -56.539 -4.419 73.965 1.00 65.81 165 SER A CA 1
ATOM 1297 C C . SER A 1 165 ? -57.735 -5.186 74.513 1.00 65.81 165 SER A C 1
ATOM 1299 O O . SER A 1 165 ? -58.143 -6.173 73.859 1.00 65.81 165 SER A O 1
#

Organism: Gossypium arboreum (NCBI:txid29729)